Protein AF-K1TGQ2-F1 (afdb_monomer)

Sequence (105 aa):
CRSKSEFIEKAVQFYIDHLTAEDQRSMLPNAMLSAMKSIVAESDNRICRLLFKMAVELAVTMNVVAANSDIDDITLERLKGECVKEVKRLNGNFTFRDANDWQRG

Organism: NCBI:txid408170

Foldseek 3Di:
DPDPVVVVVVVVVVVVVVVVVVVVDDPPVVVVVVVVVVVVVVVVVVVVVVVVVVVVVVVVVVVVCVVVDDDDPVRVVVVVVVVVVVCVVVVNPDDPVNVVVVVVD

Structure (mmCIF, N/CA/C/O backbone):
data_AF-K1TGQ2-F1
#
_entry.id   AF-K1TGQ2-F1
#
loop_
_atom_site.group_PDB
_atom_site.id
_atom_site.type_symbol
_atom_site.label_atom_id
_atom_site.label_alt_id
_atom_site.label_comp_id
_atom_site.label_asym_id
_atom_site.label_entity_id
_atom_site.label_seq_id
_atom_site.pdbx_PDB_ins_code
_atom_site.Cartn_x
_atom_site.Cartn_y
_atom_site.Cartn_z
_atom_site.occupancy
_atom_site.B_iso_or_equiv
_atom_site.auth_seq_id
_atom_site.auth_comp_id
_atom_site.auth_asym_id
_atom_site.auth_atom_id
_atom_site.pdbx_PDB_model_num
ATOM 1 N N . CYS A 1 1 ? -26.114 -1.502 57.953 1.00 71.88 1 CYS A N 1
ATOM 2 C CA . CYS A 1 1 ? -27.441 -0.925 57.660 1.00 71.88 1 CYS A CA 1
ATOM 3 C C . CYS A 1 1 ? -28.042 -0.437 58.969 1.00 71.88 1 CYS A C 1
ATOM 5 O O . CYS A 1 1 ? -27.974 -1.165 59.951 1.00 71.88 1 CYS A O 1
ATOM 7 N N . ARG A 1 2 ? -28.541 0.798 59.006 1.00 81.00 2 ARG A N 1
ATOM 8 C CA . ARG A 1 2 ? -29.093 1.487 60.182 1.00 81.00 2 ARG A CA 1
ATOM 9 C C . ARG A 1 2 ? -30.582 1.195 60.398 1.00 81.00 2 ARG A C 1
ATOM 11 O O . ARG A 1 2 ? -31.107 1.496 61.462 1.00 81.00 2 ARG A O 1
ATOM 18 N N . SER A 1 3 ? -31.258 0.592 59.420 1.00 91.81 3 SER A N 1
ATOM 19 C CA . SER A 1 3 ? -32.647 0.142 59.527 1.00 91.81 3 SER A CA 1
ATOM 20 C C . SER A 1 3 ? -32.885 -1.133 58.712 1.00 91.81 3 SER A C 1
ATOM 22 O O . SER A 1 3 ? -32.095 -1.482 57.829 1.00 91.81 3 SER A O 1
ATOM 24 N N . LYS A 1 4 ? -33.994 -1.828 59.000 1.00 87.06 4 LYS A N 1
ATOM 25 C CA . LYS A 1 4 ? -34.448 -2.981 58.203 1.00 87.06 4 LYS A CA 1
ATOM 26 C C . LYS A 1 4 ? -34.710 -2.587 56.749 1.00 87.06 4 LYS A C 1
ATOM 28 O O . LYS A 1 4 ? -34.352 -3.342 55.855 1.00 87.06 4 LYS A O 1
ATOM 33 N N . SER A 1 5 ? -35.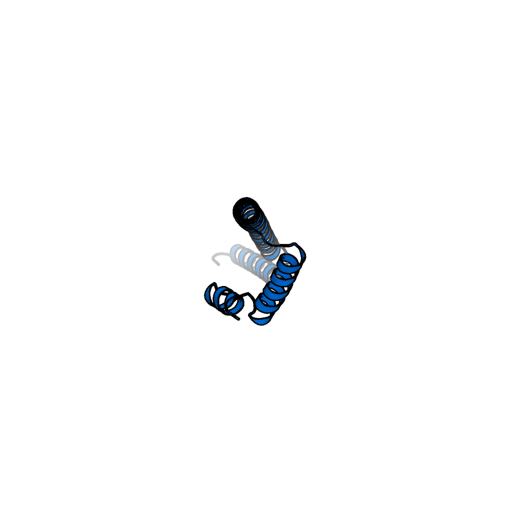256 -1.397 56.516 1.00 91.06 5 SER A N 1
ATOM 34 C CA . SER A 1 5 ? -35.497 -0.884 55.167 1.00 91.06 5 SER A CA 1
ATOM 35 C C . SER A 1 5 ? -34.195 -0.682 54.394 1.00 91.06 5 SER A C 1
ATOM 37 O O . SER A 1 5 ? -34.095 -1.165 53.276 1.00 91.06 5 SER A O 1
ATOM 39 N N . GLU A 1 6 ? -33.162 -0.093 55.012 1.00 82.56 6 GLU A N 1
ATOM 40 C CA . GLU A 1 6 ? -31.850 0.087 54.363 1.00 82.56 6 GLU A CA 1
ATOM 41 C C . GLU A 1 6 ? -31.183 -1.264 54.049 1.00 82.56 6 GLU A C 1
ATOM 43 O O . GLU A 1 6 ? -30.461 -1.406 53.066 1.00 82.56 6 GLU A O 1
ATOM 48 N N . PHE A 1 7 ? -31.411 -2.278 54.888 1.00 93.50 7 PHE A N 1
ATOM 49 C CA . PHE A 1 7 ? -30.928 -3.629 54.615 1.00 93.50 7 PHE A CA 1
ATOM 50 C C . PHE A 1 7 ? -31.639 -4.261 53.414 1.00 93.50 7 PHE A C 1
ATOM 52 O O . PHE A 1 7 ? -30.970 -4.823 52.552 1.00 93.50 7 PHE A O 1
ATOM 59 N N . ILE A 1 8 ? -32.965 -4.133 53.335 1.00 93.44 8 ILE A N 1
ATOM 60 C CA . ILE A 1 8 ? -33.760 -4.655 52.217 1.00 93.44 8 ILE A CA 1
ATOM 61 C C . ILE A 1 8 ? -33.388 -3.941 50.912 1.00 93.44 8 ILE A C 1
ATOM 63 O O . ILE A 1 8 ? -33.159 -4.610 49.912 1.00 93.44 8 ILE A O 1
ATOM 67 N N . GLU A 1 9 ? -33.243 -2.614 50.927 1.00 86.75 9 GLU A N 1
ATOM 68 C CA . GLU A 1 9 ? -32.811 -1.828 49.761 1.00 86.75 9 GLU A CA 1
ATOM 69 C C . GLU A 1 9 ? -31.456 -2.295 49.229 1.00 86.75 9 GLU A C 1
ATOM 71 O O . GLU A 1 9 ? -31.305 -2.573 48.041 1.00 86.75 9 GLU A O 1
ATOM 76 N N . LYS A 1 10 ? -30.477 -2.453 50.126 1.00 82.06 10 LYS A N 1
ATOM 77 C CA . LYS A 1 10 ? -29.139 -2.920 49.750 1.00 82.06 10 LYS A CA 1
ATOM 78 C C . LYS A 1 10 ? -29.144 -4.360 49.243 1.00 82.06 10 LYS A C 1
ATOM 80 O O . LYS A 1 10 ? -28.382 -4.670 48.336 1.00 82.06 10 LYS A O 1
ATOM 85 N N . ALA A 1 11 ? -29.998 -5.222 49.793 1.00 91.62 11 ALA A N 1
ATOM 86 C CA . ALA A 1 11 ? -30.135 -6.602 49.337 1.00 91.62 11 ALA A CA 1
ATOM 87 C C . ALA A 1 11 ? -30.778 -6.692 47.943 1.00 91.62 11 ALA A C 1
ATOM 89 O O . ALA A 1 11 ? -30.320 -7.467 47.108 1.00 91.62 11 ALA A O 1
ATOM 90 N N . VAL A 1 12 ? -31.801 -5.874 47.672 1.00 89.44 12 VAL A N 1
ATOM 91 C CA . VAL A 1 12 ? -32.446 -5.795 46.353 1.00 89.44 12 VAL A CA 1
ATOM 92 C C . VAL A 1 12 ? -31.480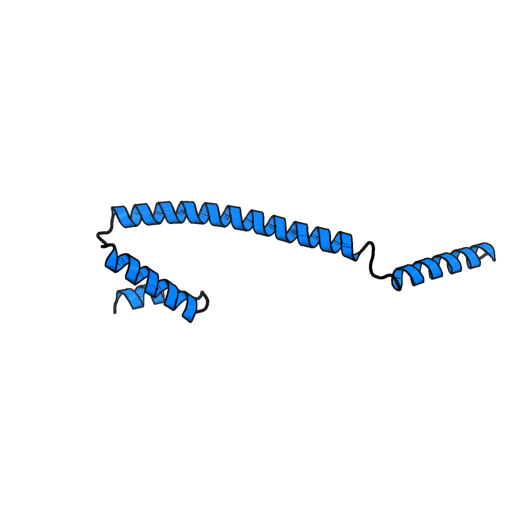 -5.233 45.315 1.00 89.44 12 VAL A C 1
ATOM 94 O O . VAL A 1 12 ? -31.343 -5.824 44.248 1.00 89.44 12 VAL A O 1
ATOM 97 N N . GLN A 1 13 ? -30.762 -4.152 45.638 1.00 79.19 13 GLN A N 1
ATOM 98 C CA . GLN A 1 13 ? -29.762 -3.580 44.736 1.00 79.19 13 GLN A CA 1
ATOM 99 C C . GLN A 1 13 ? -28.657 -4.591 44.420 1.00 79.19 13 GLN A C 1
ATOM 101 O O . GLN A 1 13 ? -28.356 -4.818 43.256 1.00 79.19 13 GLN A O 1
ATOM 106 N N . PHE A 1 14 ? -28.126 -5.273 45.438 1.00 83.44 14 PHE A N 1
ATOM 107 C CA . PHE A 1 14 ? -27.130 -6.323 45.247 1.00 83.44 14 PHE A CA 1
ATOM 108 C C . PHE A 1 14 ? -27.640 -7.460 44.351 1.00 83.44 14 PHE A C 1
ATOM 110 O O . PHE A 1 14 ? -26.886 -7.977 43.536 1.00 83.44 14 PHE A O 1
ATOM 117 N N . TYR A 1 15 ? -28.911 -7.851 44.473 1.00 81.75 15 TYR A N 1
ATOM 118 C CA . TYR A 1 15 ? -29.490 -8.899 43.634 1.00 81.75 15 TYR A CA 1
ATOM 119 C C . TYR A 1 15 ? -29.697 -8.441 42.186 1.00 81.75 15 TYR A C 1
ATOM 121 O O . TYR A 1 15 ? -29.420 -9.202 41.267 1.00 81.75 15 TYR A O 1
ATOM 129 N N . ILE A 1 16 ? -30.111 -7.191 41.965 1.00 80.06 16 ILE A N 1
ATOM 130 C CA . ILE A 1 16 ? -30.183 -6.592 40.624 1.00 80.06 16 ILE A CA 1
ATOM 131 C C . ILE A 1 16 ? -28.788 -6.527 39.999 1.00 80.06 16 ILE A C 1
ATOM 133 O O . ILE A 1 16 ? -28.626 -6.926 38.848 1.00 80.06 16 ILE A O 1
ATOM 137 N N . ASP A 1 17 ? -27.785 -6.085 40.760 1.00 70.44 17 ASP A N 1
ATOM 138 C CA . ASP A 1 17 ? -26.386 -6.017 40.329 1.00 70.44 17 ASP A CA 1
ATOM 139 C C . ASP A 1 17 ? -25.827 -7.420 40.033 1.00 70.44 17 ASP A C 1
ATOM 141 O O . ASP A 1 17 ? -25.097 -7.617 39.068 1.00 70.44 17 ASP A O 1
ATOM 145 N N . HIS A 1 18 ? -26.210 -8.425 40.825 1.00 76.75 18 HIS A N 1
ATOM 146 C CA . HIS A 1 18 ? -25.849 -9.823 40.602 1.00 76.75 18 HIS A CA 1
ATOM 147 C C . HIS A 1 18 ? -26.511 -10.393 39.344 1.00 76.75 18 HIS A C 1
ATOM 149 O O . HIS A 1 18 ? -25.827 -10.997 38.526 1.00 76.75 18 HIS A O 1
ATOM 155 N N . LEU A 1 19 ? -27.807 -10.143 39.139 1.00 74.12 19 LEU A N 1
ATOM 156 C CA . LEU A 1 19 ? -28.536 -10.558 37.939 1.00 74.12 19 LEU A CA 1
ATOM 157 C C . LEU A 1 19 ? -28.017 -9.860 36.680 1.00 74.12 19 LEU A C 1
ATOM 159 O O . LEU A 1 19 ? -27.943 -10.482 35.629 1.00 74.12 19 LEU A O 1
ATOM 163 N N . THR A 1 20 ? -27.626 -8.588 36.771 1.00 67.25 20 THR A N 1
ATOM 164 C CA . THR A 1 20 ? -26.994 -7.861 35.655 1.00 67.25 20 THR A CA 1
ATOM 165 C C . THR A 1 20 ? -25.537 -8.265 35.436 1.00 67.25 20 THR A C 1
ATOM 167 O O . THR A 1 20 ? -25.047 -8.181 34.312 1.00 67.25 20 THR A O 1
ATOM 170 N N . ALA A 1 21 ? -24.842 -8.747 36.468 1.00 66.50 21 ALA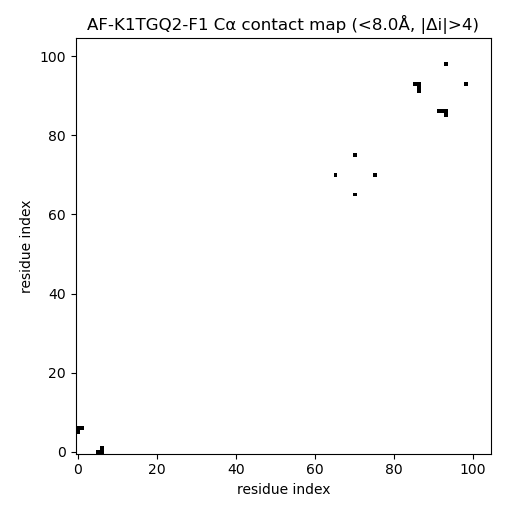 A N 1
ATOM 171 C CA . ALA A 1 21 ? -23.525 -9.364 36.335 1.00 66.50 21 ALA A CA 1
ATOM 172 C C . ALA A 1 21 ? -23.596 -10.791 35.759 1.00 66.50 21 ALA A C 1
ATOM 174 O O . ALA A 1 21 ? -22.686 -11.190 35.032 1.00 66.50 21 ALA A O 1
ATOM 175 N N . GLU A 1 22 ? -24.659 -11.550 36.042 1.00 64.00 22 GLU A N 1
ATOM 176 C CA . GLU A 1 22 ? -24.968 -12.817 35.364 1.00 64.00 22 GLU A CA 1
ATOM 177 C C . GLU A 1 22 ? -25.431 -12.570 33.918 1.00 64.00 22 GLU A C 1
ATOM 179 O O . GLU A 1 22 ? -25.012 -13.277 32.998 1.00 64.00 22 GLU A O 1
ATOM 184 N N . ASP A 1 23 ? -26.202 -11.504 33.683 1.00 60.16 23 ASP A N 1
ATOM 185 C CA . ASP A 1 23 ? -26.610 -11.011 32.364 1.00 60.16 23 ASP A CA 1
ATOM 186 C C . ASP A 1 23 ? -25.561 -10.057 31.762 1.00 60.16 23 ASP A C 1
ATOM 188 O O . ASP A 1 23 ? -25.843 -8.930 31.351 1.00 60.16 23 ASP A O 1
ATOM 192 N N . GLN A 1 24 ? -24.318 -10.540 31.680 1.00 51.91 24 GLN A N 1
ATOM 193 C CA . GLN A 1 24 ? -23.113 -9.885 31.140 1.00 51.91 24 GLN A CA 1
ATOM 194 C C . GLN A 1 24 ? -23.237 -9.281 29.713 1.00 51.91 24 GLN A C 1
ATOM 196 O O . GLN A 1 24 ? -22.235 -8.873 29.122 1.00 51.91 24 GLN A O 1
ATOM 201 N N . ARG A 1 25 ? -24.425 -9.256 29.094 1.00 54.38 25 ARG A N 1
ATOM 202 C CA . ARG A 1 25 ? -24.602 -9.165 27.639 1.00 54.38 25 ARG A CA 1
ATOM 203 C C . ARG A 1 25 ? -25.160 -7.856 27.081 1.00 54.38 25 ARG A C 1
ATOM 205 O O . ARG A 1 25 ? -24.969 -7.636 25.888 1.00 54.38 25 ARG A O 1
ATOM 212 N N . SER A 1 26 ? -25.829 -6.979 27.831 1.00 56.94 26 SER A N 1
ATOM 213 C CA . SER A 1 26 ? -26.759 -6.051 27.149 1.00 56.94 26 SER A CA 1
ATOM 214 C C . SER A 1 26 ? -26.304 -4.594 26.940 1.00 56.94 26 SER A C 1
ATOM 216 O O . SER A 1 26 ? -26.600 -4.047 25.876 1.00 56.94 26 SER A O 1
ATOM 218 N N . MET A 1 27 ? -25.553 -3.944 27.841 1.00 49.53 27 MET A N 1
ATOM 219 C CA . MET A 1 27 ? -25.202 -2.510 27.663 1.00 49.53 27 MET A CA 1
ATOM 220 C C . MET A 1 27 ? -23.708 -2.202 27.513 1.00 49.53 27 MET A C 1
ATOM 222 O O . MET A 1 27 ? -23.327 -1.506 26.569 1.00 49.53 27 MET A O 1
ATOM 226 N N . LEU A 1 28 ? -22.848 -2.737 28.383 1.00 55.94 28 LEU A N 1
ATOM 227 C CA . LEU A 1 28 ? -21.395 -2.530 28.285 1.00 55.94 28 LEU A CA 1
ATOM 228 C C . LEU A 1 28 ? -20.778 -3.110 26.991 1.00 55.94 28 LEU A C 1
ATOM 230 O O . LEU A 1 28 ? -19.974 -2.412 26.369 1.00 55.94 28 LEU A O 1
ATOM 234 N N . PRO A 1 29 ? -21.182 -4.304 26.501 1.00 64.88 29 PRO A N 1
ATOM 235 C CA . PRO A 1 29 ? -20.651 -4.848 25.252 1.00 64.88 29 PRO A CA 1
ATOM 236 C C . PRO A 1 29 ? -21.073 -4.031 24.031 1.00 64.88 29 PRO A C 1
ATOM 238 O O . PRO A 1 29 ? -20.268 -3.815 23.136 1.00 64.88 29 PRO A O 1
ATOM 241 N N . ASN A 1 30 ? -22.312 -3.538 23.984 1.00 64.56 30 ASN A N 1
ATOM 242 C CA . ASN A 1 30 ? -22.842 -2.867 22.794 1.00 64.56 30 ASN A CA 1
ATOM 243 C C . ASN A 1 30 ? -22.243 -1.474 22.582 1.00 64.56 30 ASN A C 1
ATOM 245 O O . ASN A 1 30 ? -21.865 -1.142 21.459 1.00 64.56 30 ASN A O 1
ATOM 249 N N . ALA A 1 31 ? -22.095 -0.680 23.647 1.00 71.31 31 ALA A N 1
ATOM 250 C CA . ALA A 1 31 ? -21.425 0.617 23.559 1.00 71.31 31 ALA A CA 1
ATOM 251 C C . ALA A 1 31 ? -19.941 0.458 23.178 1.00 71.31 31 ALA A C 1
ATOM 253 O O . ALA A 1 31 ? -19.449 1.169 22.302 1.00 71.31 31 ALA A O 1
ATOM 254 N N . MET A 1 32 ? -19.251 -0.528 23.764 1.00 73.12 32 MET A N 1
ATOM 255 C CA . MET A 1 32 ? -17.862 -0.853 23.431 1.00 73.12 32 MET A CA 1
ATOM 256 C C . MET A 1 32 ? -17.716 -1.355 21.987 1.00 73.12 32 MET A C 1
ATOM 258 O O . MET A 1 32 ? -16.871 -0.855 21.250 1.00 73.12 32 MET A O 1
ATOM 262 N N . LEU A 1 33 ? -18.570 -2.281 21.543 1.00 80.00 33 LEU A N 1
ATOM 263 C CA . LEU A 1 33 ? -18.601 -2.776 20.163 1.00 80.00 33 LEU A CA 1
ATOM 264 C C . LEU A 1 33 ? -18.895 -1.652 19.169 1.00 80.00 33 LEU A C 1
ATOM 266 O O . LEU A 1 33 ? -18.281 -1.600 18.106 1.00 80.00 33 LEU A O 1
ATOM 270 N N . SER A 1 34 ? -19.816 -0.743 19.499 1.00 80.12 34 SER A N 1
ATOM 271 C CA . SER A 1 34 ? -20.111 0.420 18.663 1.00 80.12 34 SER A CA 1
ATOM 272 C C . SER A 1 34 ? -18.911 1.359 18.576 1.00 80.12 34 SER A C 1
ATOM 274 O O . SER A 1 34 ? -18.576 1.802 17.482 1.00 80.12 34 SER A O 1
ATOM 276 N N . ALA A 1 35 ? -18.230 1.629 19.693 1.00 85.19 35 ALA A N 1
ATOM 277 C CA . ALA A 1 35 ? -17.011 2.429 19.697 1.00 85.19 35 ALA A CA 1
ATOM 278 C C . ALA A 1 35 ? -15.902 1.767 18.863 1.00 85.19 35 ALA A C 1
ATOM 280 O O . ALA A 1 35 ? -15.281 2.434 18.042 1.00 85.19 35 ALA A O 1
ATOM 281 N N . MET A 1 36 ? -15.706 0.451 18.990 1.00 89.31 36 MET A N 1
ATOM 282 C CA . MET A 1 36 ? -14.746 -0.303 18.174 1.00 89.31 36 MET A CA 1
ATOM 283 C C . MET A 1 36 ? -15.082 -0.231 16.681 1.00 89.31 36 MET A C 1
ATOM 285 O O . MET A 1 36 ? -14.194 0.024 15.871 1.00 89.31 36 MET A O 1
ATOM 289 N N . LYS A 1 37 ? -16.358 -0.395 16.304 1.00 87.75 37 LYS A N 1
ATOM 290 C CA . LYS A 1 37 ? -16.811 -0.228 14.913 1.00 87.75 37 LYS A CA 1
ATOM 291 C C . LYS A 1 37 ? -16.544 1.184 14.399 1.00 87.75 37 LYS A C 1
ATOM 293 O O . LYS A 1 37 ? -16.054 1.326 13.284 1.00 87.75 37 LYS A O 1
ATOM 298 N N . SER A 1 38 ? -16.819 2.208 15.207 1.00 92.38 38 SER A N 1
ATOM 299 C CA . SER A 1 38 ? -16.530 3.600 14.852 1.00 92.38 38 SER A CA 1
ATOM 300 C C . SER A 1 38 ? -15.034 3.847 14.671 1.00 92.38 38 SER A C 1
ATOM 302 O O . SER A 1 38 ? -14.654 4.475 13.691 1.00 92.38 38 SER A O 1
ATOM 304 N N . ILE A 1 39 ? -14.183 3.309 15.551 1.00 94.44 39 ILE A N 1
ATOM 305 C CA . ILE A 1 39 ? -12.720 3.428 15.443 1.00 94.44 39 ILE A CA 1
ATOM 306 C C . ILE A 1 39 ? -12.216 2.772 14.155 1.00 94.44 39 ILE A C 1
ATOM 308 O O . ILE A 1 39 ? -11.427 3.376 13.431 1.00 94.44 39 ILE A O 1
ATOM 312 N N . VAL A 1 40 ? -12.678 1.555 13.845 1.00 96.25 40 VAL A N 1
ATOM 313 C CA . VAL A 1 40 ? -12.302 0.861 12.602 1.00 96.25 40 VAL A CA 1
ATOM 314 C C . VAL A 1 40 ? -12.770 1.659 11.388 1.00 96.25 40 VAL A C 1
ATOM 316 O O . VAL A 1 40 ? -11.969 1.934 10.503 1.00 96.25 40 VAL A O 1
ATOM 319 N N . ALA A 1 41 ? -14.021 2.124 11.378 1.00 95.62 41 ALA A N 1
ATOM 320 C CA . ALA A 1 41 ? -14.548 2.927 10.279 1.00 95.62 41 ALA A CA 1
ATOM 321 C C . ALA A 1 41 ? -13.786 4.252 10.102 1.00 95.62 41 ALA A C 1
ATOM 323 O O . ALA A 1 41 ? -13.518 4.675 8.978 1.00 95.62 41 ALA A O 1
ATOM 324 N N . GLU A 1 42 ? -13.418 4.931 11.189 1.00 96.69 42 GLU A N 1
ATOM 325 C CA . GLU A 1 42 ? -12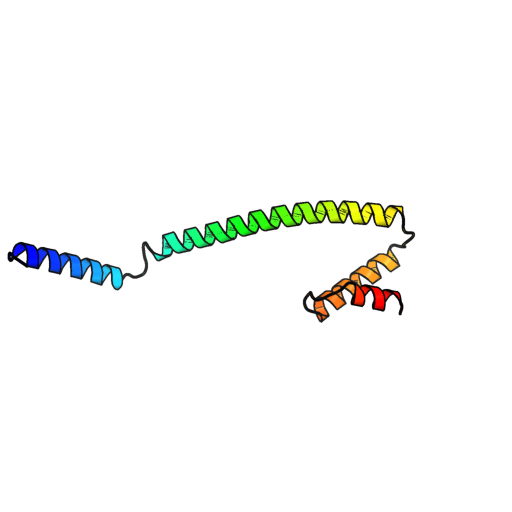.616 6.154 11.129 1.00 96.69 42 GLU A CA 1
ATOM 326 C C . GLU A 1 42 ? -11.198 5.872 10.614 1.00 96.69 42 GLU A C 1
ATOM 328 O O . GLU A 1 42 ? -10.688 6.612 9.764 1.00 96.69 42 GLU A O 1
ATOM 333 N N . SER A 1 43 ? -10.590 4.775 11.073 1.00 96.69 43 SER A N 1
ATOM 334 C CA . SER A 1 43 ? -9.291 4.300 10.601 1.00 96.69 43 SER A CA 1
ATOM 335 C C . SER A 1 43 ? -9.323 3.992 9.106 1.00 96.69 43 SER A C 1
ATOM 337 O O . SER A 1 43 ? -8.490 4.518 8.369 1.00 96.69 43 SER A O 1
ATOM 339 N N . ASP A 1 44 ? -10.308 3.230 8.634 1.00 97.19 44 ASP A N 1
ATOM 340 C CA . ASP A 1 44 ? -10.476 2.892 7.219 1.00 97.19 44 ASP A CA 1
ATOM 341 C C . ASP A 1 44 ? -10.661 4.153 6.377 1.00 97.19 44 ASP A C 1
ATOM 343 O O . ASP A 1 44 ? -9.968 4.347 5.380 1.00 97.19 44 ASP A O 1
ATOM 347 N N . ASN A 1 45 ? -11.506 5.087 6.820 1.00 97.19 45 ASN A N 1
ATOM 348 C CA . ASN A 1 45 ? -11.679 6.374 6.146 1.00 97.19 45 ASN A CA 1
ATOM 349 C C . ASN A 1 45 ? -10.368 7.170 6.071 1.00 97.19 45 ASN A C 1
ATOM 351 O O . ASN A 1 45 ? -10.055 7.780 5.044 1.00 97.19 45 ASN A O 1
ATOM 355 N N . ARG A 1 46 ? -9.582 7.186 7.153 1.00 97.50 46 ARG A N 1
ATOM 356 C CA . ARG A 1 46 ? -8.273 7.845 7.172 1.00 97.50 46 ARG A CA 1
ATOM 357 C C . ARG A 1 46 ? -7.288 7.152 6.229 1.00 97.50 46 ARG A C 1
ATOM 359 O O . ARG A 1 46 ? -6.624 7.853 5.468 1.00 97.50 46 ARG A O 1
ATOM 366 N N . ILE A 1 47 ? -7.212 5.823 6.253 1.00 97.88 47 ILE A N 1
ATOM 367 C CA . ILE A 1 47 ? -6.344 5.021 5.383 1.00 97.88 47 ILE A CA 1
ATOM 368 C C . ILE A 1 47 ? -6.722 5.237 3.918 1.00 97.88 47 ILE A C 1
ATOM 370 O O . ILE A 1 47 ? -5.848 5.584 3.134 1.00 97.88 47 ILE A O 1
ATOM 374 N N . CYS A 1 48 ? -8.002 5.156 3.553 1.00 97.81 48 CYS A N 1
ATOM 375 C CA . CYS A 1 48 ? -8.481 5.410 2.192 1.00 97.81 48 CYS A CA 1
ATOM 376 C C . CYS A 1 48 ? -8.081 6.803 1.688 1.00 97.81 48 CYS A C 1
ATOM 378 O O . CYS A 1 48 ? -7.582 6.938 0.572 1.00 97.81 48 CYS A O 1
ATOM 380 N N . ARG A 1 49 ? -8.223 7.847 2.519 1.00 97.94 49 ARG A N 1
ATOM 381 C CA . ARG A 1 49 ? -7.778 9.205 2.158 1.00 97.94 49 ARG A CA 1
ATOM 382 C C . ARG A 1 49 ? -6.265 9.296 1.955 1.00 97.94 49 ARG A C 1
ATOM 384 O O . ARG A 1 49 ? -5.819 10.011 1.062 1.00 97.94 49 ARG A O 1
ATOM 391 N N . LEU A 1 50 ? -5.475 8.616 2.786 1.00 98.38 50 LEU A N 1
ATOM 392 C CA . LEU A 1 50 ? -4.017 8.589 2.643 1.00 98.38 50 LEU A CA 1
ATOM 393 C C . LEU A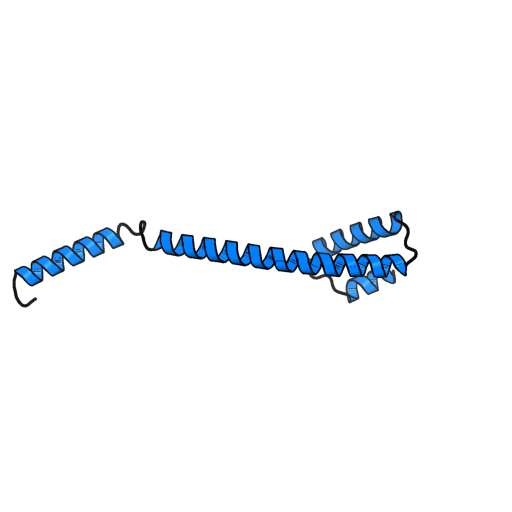 1 50 ? -3.589 7.793 1.406 1.00 98.38 50 LEU A C 1
ATOM 395 O O . LEU A 1 50 ? -2.756 8.281 0.650 1.00 98.38 50 LEU A O 1
ATOM 399 N N . LEU A 1 51 ? -4.199 6.631 1.154 1.00 98.38 51 LEU A N 1
ATOM 400 C CA . LEU A 1 51 ? -3.980 5.828 -0.050 1.00 98.38 51 LEU A CA 1
ATOM 401 C C . LEU A 1 51 ? -4.325 6.612 -1.313 1.00 98.38 51 LEU A C 1
ATOM 403 O O . LEU A 1 51 ? -3.571 6.555 -2.275 1.00 98.38 51 LEU A O 1
ATOM 407 N N . PHE A 1 52 ? -5.408 7.394 -1.301 1.00 98.12 52 PHE A N 1
ATOM 408 C CA . PHE A 1 52 ? -5.751 8.267 -2.420 1.00 98.12 52 PHE A CA 1
ATOM 409 C C . PHE A 1 52 ? -4.663 9.315 -2.683 1.00 98.12 52 PHE A C 1
ATOM 411 O O . PHE A 1 52 ? -4.202 9.443 -3.813 1.00 98.12 52 PHE A O 1
ATOM 418 N N . LYS A 1 53 ? -4.199 10.029 -1.647 1.00 98.31 53 LYS A N 1
ATOM 419 C CA . LYS A 1 53 ? -3.102 11.005 -1.792 1.00 98.31 53 LYS A CA 1
ATOM 420 C C . LYS A 1 53 ? -1.825 10.342 -2.310 1.00 98.31 53 LYS A C 1
ATOM 422 O O . LYS A 1 53 ? -1.215 10.850 -3.239 1.00 98.31 53 LYS A O 1
ATOM 427 N N . MET A 1 54 ? -1.469 9.180 -1.764 1.00 98.50 54 MET A N 1
ATOM 428 C CA . MET A 1 54 ? -0.323 8.398 -2.233 1.00 98.50 54 MET A CA 1
ATOM 429 C C . MET A 1 54 ? -0.483 7.945 -3.687 1.00 98.50 54 MET A C 1
ATOM 431 O O . MET A 1 54 ? 0.485 7.986 -4.436 1.00 98.50 54 MET A O 1
ATOM 435 N N . ALA A 1 55 ? -1.686 7.543 -4.107 1.00 98.12 55 ALA A N 1
ATOM 436 C CA . ALA A 1 55 ? -1.962 7.153 -5.487 1.00 98.12 55 ALA A CA 1
ATOM 437 C C . ALA A 1 55 ? -1.818 8.336 -6.453 1.00 98.12 55 ALA A C 1
ATOM 439 O O . ALA A 1 55 ? -1.282 8.156 -7.543 1.00 98.12 55 ALA A O 1
ATOM 440 N N . VAL A 1 56 ? -2.244 9.539 -6.050 1.00 98.44 56 VAL A N 1
ATOM 441 C CA . VAL A 1 56 ? -2.045 10.768 -6.835 1.00 98.44 56 VAL A CA 1
ATOM 442 C C . VAL A 1 56 ? -0.555 11.063 -7.002 1.00 98.44 56 VAL A C 1
ATOM 444 O O . VAL A 1 56 ? -0.094 11.200 -8.132 1.00 98.44 56 VAL A O 1
ATOM 447 N N . GLU A 1 57 ? 0.212 11.088 -5.911 1.00 98.38 57 GLU A N 1
ATOM 448 C CA . GLU A 1 57 ? 1.659 11.344 -5.978 1.00 98.38 57 GLU A CA 1
ATOM 449 C C . GLU A 1 57 ? 2.402 10.260 -6.781 1.00 98.38 57 GLU A C 1
ATOM 451 O O . GLU A 1 57 ? 3.285 10.565 -7.587 1.00 98.38 57 GLU A O 1
ATOM 456 N N . LEU A 1 58 ? 2.011 8.987 -6.635 1.00 97.69 58 LEU A N 1
ATOM 457 C CA . LEU A 1 58 ? 2.562 7.885 -7.425 1.00 97.69 58 LEU A CA 1
ATOM 458 C C . LEU A 1 58 ? 2.223 8.037 -8.912 1.00 97.69 58 LEU A C 1
ATOM 460 O O . LEU A 1 58 ? 3.092 7.822 -9.749 1.00 97.69 58 LEU A O 1
ATOM 464 N N . ALA A 1 59 ? 0.999 8.439 -9.260 1.00 97.56 59 ALA A N 1
ATOM 465 C CA . ALA A 1 59 ? 0.606 8.679 -10.647 1.00 97.56 59 ALA A CA 1
ATOM 466 C C . ALA A 1 59 ? 1.403 9.828 -11.276 1.00 97.56 59 ALA A C 1
ATOM 468 O O . ALA A 1 59 ? 1.891 9.684 -12.398 1.00 97.56 59 ALA A O 1
ATOM 469 N N . VAL A 1 60 ? 1.592 10.934 -10.551 1.00 98.25 60 VAL A N 1
ATOM 470 C CA . VAL A 1 60 ? 2.452 12.043 -10.994 1.00 98.25 60 VAL A CA 1
ATOM 471 C C . VAL A 1 60 ? 3.886 11.552 -11.201 1.00 98.25 60 VAL A C 1
ATOM 473 O O . VAL A 1 60 ? 4.460 11.776 -12.264 1.00 98.25 60 VAL A O 1
ATOM 476 N N . THR A 1 61 ? 4.436 10.807 -10.240 1.00 97.00 61 THR A N 1
ATOM 477 C CA . THR A 1 61 ? 5.791 10.239 -10.331 1.00 97.00 61 THR A CA 1
ATOM 478 C C . THR A 1 61 ? 5.936 9.306 -11.535 1.00 97.00 61 THR A C 1
ATOM 480 O O . THR A 1 61 ? 6.896 9.434 -12.290 1.00 97.00 61 THR A O 1
ATOM 483 N N . MET A 1 62 ? 4.970 8.409 -11.764 1.00 94.38 62 MET A N 1
ATOM 484 C CA . MET A 1 62 ? 4.965 7.506 -12.920 1.00 94.38 62 MET A CA 1
ATOM 485 C C . MET A 1 62 ? 4.947 8.280 -14.243 1.00 94.38 62 MET A C 1
ATOM 487 O O . MET A 1 62 ? 5.696 7.930 -15.148 1.00 94.38 62 MET A O 1
ATOM 491 N N . ASN A 1 63 ? 4.156 9.356 -14.349 1.00 95.44 63 ASN A N 1
ATOM 492 C CA . ASN A 1 63 ? 4.124 10.199 -15.550 1.00 95.44 63 ASN A CA 1
ATOM 493 C C . ASN A 1 63 ? 5.454 10.926 -15.782 1.00 95.44 63 ASN A C 1
ATOM 495 O O . ASN A 1 63 ? 5.929 10.981 -16.912 1.00 95.44 63 ASN A O 1
ATOM 499 N N . VAL A 1 64 ? 6.080 11.452 -14.725 1.00 97.00 64 VAL A N 1
ATOM 500 C CA . VAL A 1 64 ? 7.402 12.088 -14.826 1.00 97.00 64 VAL A CA 1
ATOM 501 C C . VAL A 1 64 ? 8.458 11.077 -15.275 1.00 97.00 64 VAL A C 1
ATOM 503 O O . VAL A 1 64 ? 9.241 11.384 -16.170 1.00 97.00 64 VAL A O 1
ATOM 506 N N . VAL A 1 65 ? 8.471 9.868 -14.705 1.00 93.50 65 VAL A N 1
ATOM 507 C CA . VAL A 1 65 ? 9.412 8.808 -15.103 1.00 93.50 65 VAL A CA 1
ATOM 508 C C . VAL A 1 65 ? 9.175 8.391 -16.552 1.00 93.50 65 VAL A C 1
ATOM 510 O O . VAL A 1 65 ? 10.134 8.361 -17.317 1.00 93.50 65 VAL A O 1
ATOM 513 N N . ALA A 1 66 ? 7.926 8.139 -16.951 1.00 91.75 66 ALA A N 1
ATOM 514 C CA . ALA A 1 66 ? 7.576 7.750 -18.317 1.00 91.75 66 ALA A CA 1
ATOM 515 C C . ALA A 1 66 ? 7.948 8.829 -19.346 1.00 91.75 66 ALA A C 1
ATOM 517 O O . ALA A 1 66 ? 8.452 8.510 -20.414 1.00 91.75 66 ALA A O 1
ATOM 518 N N . ALA A 1 67 ? 7.780 10.112 -19.012 1.00 94.12 67 ALA A N 1
ATOM 519 C CA . ALA A 1 67 ? 8.179 11.210 -19.893 1.00 94.12 67 ALA A CA 1
ATOM 520 C C . ALA A 1 67 ? 9.704 11.316 -20.101 1.00 94.12 67 ALA A C 1
ATOM 522 O O . ALA A 1 67 ? 10.141 11.944 -21.061 1.00 94.12 67 ALA A O 1
ATOM 523 N N . ASN A 1 68 ? 10.509 10.734 -19.205 1.00 94.25 68 ASN A N 1
ATOM 524 C CA . ASN A 1 68 ? 11.975 10.810 -19.229 1.00 94.25 68 ASN A CA 1
ATOM 525 C C . ASN A 1 68 ? 12.659 9.457 -19.491 1.00 94.25 68 ASN A C 1
ATOM 527 O O . ASN A 1 68 ? 13.887 9.395 -19.509 1.00 94.25 68 ASN A O 1
ATOM 531 N N . SER A 1 69 ? 11.892 8.379 -19.663 1.00 89.44 69 SER A N 1
ATOM 532 C CA . SER A 1 69 ? 12.411 7.014 -19.795 1.00 89.44 69 SER A CA 1
ATOM 533 C C . SER A 1 69 ? 11.872 6.373 -21.065 1.00 89.44 69 SER A C 1
ATOM 535 O O . SER A 1 69 ? 10.674 6.427 -21.316 1.00 89.44 69 SER A O 1
ATOM 537 N N . ASP A 1 70 ? 12.745 5.726 -21.831 1.00 88.69 70 ASP A N 1
ATOM 538 C CA . ASP A 1 70 ? 12.360 4.948 -23.011 1.00 88.69 70 ASP A CA 1
ATOM 539 C C . ASP A 1 70 ? 12.276 3.465 -22.619 1.00 88.69 70 ASP A C 1
ATOM 541 O O . ASP A 1 70 ? 13.262 2.729 -22.672 1.00 88.69 70 ASP A O 1
ATOM 545 N N . ILE A 1 71 ? 11.118 3.064 -22.084 1.00 87.81 71 ILE A N 1
ATOM 546 C CA . ILE A 1 71 ? 10.836 1.692 -21.641 1.00 87.81 71 ILE A CA 1
ATOM 547 C C . ILE A 1 71 ? 9.662 1.168 -22.464 1.00 87.81 71 ILE A C 1
ATOM 549 O O . ILE A 1 71 ? 8.594 1.776 -22.470 1.00 87.81 71 ILE A O 1
ATOM 553 N N . ASP A 1 72 ? 9.844 0.025 -23.122 1.00 91.62 72 ASP A N 1
ATOM 554 C CA . ASP A 1 72 ? 8.772 -0.636 -23.860 1.00 91.62 72 ASP A CA 1
ATOM 555 C C . ASP A 1 72 ? 7.787 -1.371 -22.929 1.00 91.62 72 ASP A C 1
ATOM 557 O O . ASP A 1 72 ? 8.138 -1.8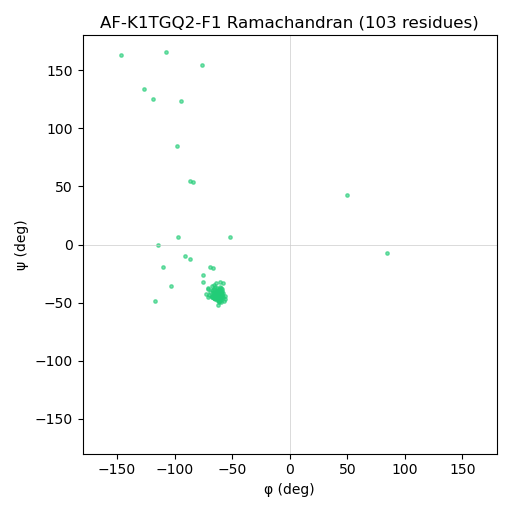25 -21.833 1.00 91.62 72 ASP A O 1
ATOM 561 N N . ASP A 1 73 ? 6.548 -1.538 -23.395 1.00 90.38 73 ASP A N 1
ATOM 562 C CA . ASP A 1 73 ? 5.460 -2.149 -22.621 1.00 90.38 73 ASP A CA 1
ATOM 563 C C . ASP A 1 73 ? 5.775 -3.580 -22.147 1.00 90.38 73 ASP A C 1
ATOM 565 O O . ASP A 1 73 ? 5.352 -3.984 -21.060 1.00 90.38 73 ASP A O 1
ATOM 569 N N . ILE A 1 74 ? 6.537 -4.359 -22.927 1.00 92.88 74 ILE A N 1
ATOM 570 C CA . ILE A 1 74 ? 6.880 -5.748 -22.583 1.00 92.88 74 ILE A CA 1
ATOM 571 C C . ILE A 1 74 ? 7.859 -5.754 -21.409 1.00 92.88 74 ILE A C 1
ATOM 573 O O . ILE A 1 74 ? 7.680 -6.507 -20.444 1.00 92.88 74 ILE A O 1
ATOM 577 N N . THR A 1 75 ? 8.880 -4.899 -21.463 1.00 90.44 75 THR A N 1
ATOM 578 C CA . THR A 1 75 ? 9.840 -4.728 -20.368 1.00 90.44 75 THR A CA 1
ATOM 579 C C . THR A 1 75 ? 9.150 -4.232 -19.101 1.00 90.44 75 THR A C 1
ATOM 581 O O . THR A 1 75 ? 9.430 -4.754 -18.015 1.00 90.44 75 THR A O 1
ATOM 584 N N . LEU A 1 76 ? 8.216 -3.284 -19.224 1.00 91.44 76 LEU A N 1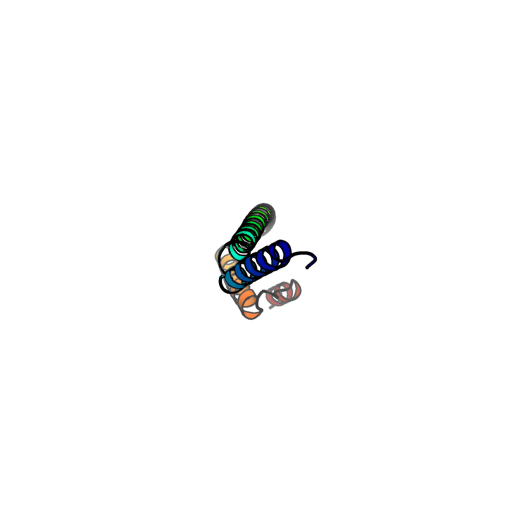
ATOM 585 C CA . LEU A 1 76 ? 7.473 -2.742 -18.088 1.00 91.44 76 LEU A CA 1
ATOM 586 C C . LEU A 1 76 ? 6.582 -3.799 -17.414 1.00 91.44 76 LEU A C 1
ATOM 588 O O . LEU A 1 76 ? 6.612 -3.939 -16.188 1.00 91.44 76 LEU A O 1
ATOM 592 N N . GLU A 1 77 ? 5.828 -4.584 -18.188 1.00 93.62 77 GLU A N 1
ATOM 593 C CA . GLU A 1 77 ? 4.956 -5.625 -17.627 1.00 93.62 77 GLU A CA 1
ATOM 594 C C . GLU A 1 77 ? 5.774 -6.761 -16.993 1.00 93.62 77 GLU A C 1
ATOM 596 O O . GLU A 1 77 ? 5.422 -7.270 -15.923 1.00 93.62 77 GLU A O 1
ATOM 601 N N . ARG A 1 78 ? 6.929 -7.108 -17.583 1.00 91.62 78 ARG A N 1
ATOM 602 C CA . ARG A 1 78 ? 7.873 -8.055 -16.974 1.00 91.62 78 ARG A CA 1
ATOM 603 C C . ARG A 1 78 ? 8.392 -7.540 -15.633 1.00 91.62 78 ARG A C 1
ATOM 605 O O . ARG A 1 78 ? 8.349 -8.282 -14.653 1.00 91.62 78 ARG A O 1
ATOM 612 N N . LEU A 1 79 ? 8.846 -6.284 -15.573 1.00 91.56 79 LEU A N 1
ATOM 613 C CA . LEU A 1 79 ? 9.322 -5.656 -14.336 1.00 91.56 79 LEU A CA 1
ATOM 614 C C . LEU A 1 79 ? 8.243 -5.707 -13.248 1.00 91.56 79 LEU A C 1
ATOM 616 O O . LEU A 1 79 ? 8.512 -6.129 -12.126 1.00 91.56 79 LEU A O 1
ATOM 620 N N . LYS A 1 80 ? 7.002 -5.350 -13.591 1.00 92.69 80 LYS A N 1
ATOM 621 C CA . LYS A 1 80 ? 5.866 -5.419 -12.666 1.00 92.69 80 LYS A CA 1
ATOM 622 C C . LYS A 1 80 ? 5.639 -6.838 -12.141 1.00 92.69 80 LYS A C 1
ATOM 624 O O . LYS A 1 80 ? 5.443 -7.016 -10.938 1.00 92.69 80 LYS A O 1
ATOM 629 N N . GLY A 1 81 ? 5.687 -7.843 -13.015 1.00 94.31 81 GLY A N 1
ATOM 630 C CA . GLY A 1 81 ? 5.577 -9.250 -12.634 1.00 94.31 81 GLY A CA 1
ATOM 631 C C . GLY A 1 81 ? 6.654 -9.681 -11.634 1.00 94.31 81 GLY A C 1
ATOM 632 O O . GLY A 1 81 ? 6.333 -10.315 -10.626 1.00 94.31 81 GLY A O 1
ATOM 633 N N . GLU A 1 82 ? 7.910 -9.297 -11.869 1.00 91.31 82 GLU A N 1
ATOM 634 C CA . GLU A 1 82 ? 9.028 -9.600 -10.967 1.00 91.31 82 GLU A CA 1
ATOM 635 C C . GLU A 1 82 ? 8.909 -8.864 -9.627 1.00 91.31 82 GLU A C 1
ATOM 637 O O . GLU A 1 82 ? 9.021 -9.493 -8.575 1.00 91.31 82 GLU A O 1
ATOM 642 N N . CYS A 1 83 ? 8.556 -7.575 -9.629 1.00 93.38 83 CYS A N 1
ATOM 643 C CA . CYS A 1 83 ? 8.302 -6.835 -8.391 1.00 93.38 83 CYS A CA 1
ATOM 644 C C . CYS A 1 83 ? 7.186 -7.482 -7.555 1.00 93.38 83 CYS A C 1
ATOM 646 O O . CYS A 1 83 ? 7.324 -7.612 -6.340 1.00 93.38 83 CYS A O 1
ATOM 648 N N . VAL A 1 84 ? 6.092 -7.940 -8.179 1.00 95.25 84 VAL A N 1
ATOM 649 C CA . VAL A 1 84 ? 5.011 -8.645 -7.464 1.00 95.25 84 VAL A CA 1
ATOM 650 C C . VAL A 1 84 ? 5.511 -9.948 -6.839 1.00 95.25 84 VAL A C 1
ATOM 652 O O . VAL A 1 84 ? 5.141 -10.255 -5.703 1.00 95.25 84 VAL A O 1
ATOM 655 N N . LYS A 1 85 ? 6.328 -10.728 -7.557 1.00 93.81 85 LYS A N 1
ATOM 656 C CA . LYS A 1 85 ? 6.911 -11.969 -7.026 1.00 93.81 85 LYS A CA 1
ATOM 657 C C . LYS A 1 85 ? 7.817 -11.685 -5.834 1.00 93.81 85 LYS A C 1
ATOM 659 O O . LYS A 1 85 ? 7.652 -12.331 -4.802 1.00 93.81 85 LYS A O 1
ATOM 664 N N . GLU A 1 86 ? 8.703 -10.702 -5.943 1.00 91.88 86 GLU A N 1
ATOM 665 C CA . GLU A 1 86 ? 9.657 -10.365 -4.886 1.00 91.88 86 GLU A CA 1
ATOM 666 C C . GLU A 1 86 ? 8.979 -9.794 -3.644 1.00 91.88 86 GLU A C 1
ATOM 668 O O . GLU A 1 86 ? 9.240 -10.249 -2.533 1.00 91.88 86 GLU A O 1
ATOM 673 N N . VAL A 1 87 ? 8.019 -8.883 -3.813 1.00 95.00 87 VAL A N 1
ATOM 674 C CA . VAL A 1 87 ? 7.230 -8.349 -2.693 1.00 95.00 87 VAL A CA 1
ATOM 675 C C . VAL A 1 87 ? 6.484 -9.471 -1.968 1.00 95.00 87 VAL A C 1
ATOM 677 O O . VAL A 1 87 ? 6.457 -9.488 -0.737 1.00 95.00 87 VAL A O 1
ATOM 680 N N . LYS A 1 88 ? 5.916 -10.441 -2.700 1.00 94.69 88 LYS A N 1
ATOM 681 C CA . LYS A 1 88 ? 5.288 -11.627 -2.095 1.00 94.69 88 LYS A CA 1
ATOM 682 C C . LYS 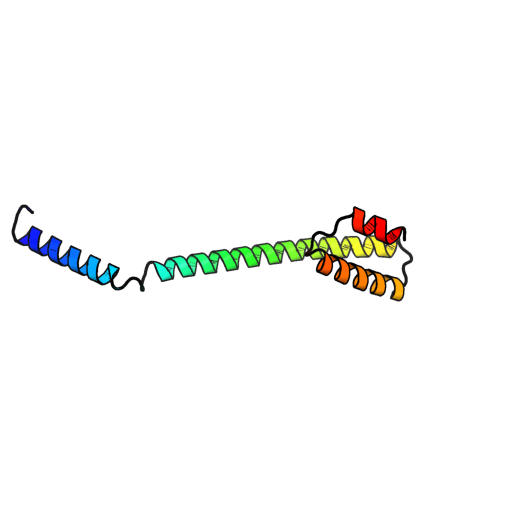A 1 88 ? 6.309 -12.511 -1.381 1.00 94.69 88 LYS A C 1
ATOM 684 O O . LYS A 1 88 ? 6.064 -12.917 -0.251 1.00 94.69 88 LYS A O 1
ATOM 689 N N . ARG A 1 89 ? 7.450 -12.793 -2.016 1.00 94.06 89 ARG A N 1
ATOM 690 C CA . ARG A 1 89 ? 8.529 -13.626 -1.460 1.00 94.06 89 ARG A CA 1
ATOM 691 C C . ARG A 1 89 ? 9.095 -13.037 -0.166 1.00 94.06 89 ARG A C 1
ATOM 693 O O . ARG A 1 89 ? 9.423 -13.785 0.749 1.00 94.06 89 ARG A O 1
ATOM 700 N N . LEU A 1 90 ? 9.185 -11.711 -0.090 1.00 93.19 90 LEU A N 1
ATOM 701 C CA . LEU A 1 90 ? 9.757 -10.962 1.031 1.00 93.19 90 LEU A CA 1
ATOM 702 C C . LEU A 1 90 ? 8.708 -10.453 2.033 1.00 93.19 90 LEU A C 1
ATOM 704 O O . LEU A 1 90 ? 9.058 -9.704 2.943 1.00 93.19 90 LEU A O 1
ATOM 708 N N . ASN A 1 91 ? 7.430 -10.830 1.886 1.00 92.94 91 ASN A N 1
ATOM 709 C CA . ASN A 1 91 ? 6.321 -10.350 2.723 1.00 92.94 91 ASN A CA 1
ATOM 710 C C . ASN A 1 91 ? 6.282 -8.816 2.865 1.00 92.94 91 ASN A C 1
ATOM 712 O O . ASN A 1 91 ? 6.081 -8.277 3.952 1.00 92.94 91 ASN A O 1
ATOM 716 N N . GLY A 1 92 ? 6.505 -8.103 1.762 1.00 91.12 92 GLY A N 1
ATOM 717 C CA . GLY A 1 92 ? 6.509 -6.640 1.735 1.00 91.12 92 GLY A CA 1
ATOM 718 C C . GLY A 1 92 ? 7.831 -5.982 2.126 1.00 91.12 92 GLY A C 1
ATOM 719 O O . GLY A 1 92 ? 7.958 -4.774 1.945 1.00 91.12 92 GLY A O 1
ATOM 720 N N . ASN A 1 93 ? 8.831 -6.732 2.596 1.00 93.31 93 ASN A N 1
ATOM 721 C CA . ASN A 1 93 ? 10.137 -6.184 2.969 1.00 93.31 93 ASN A CA 1
ATOM 722 C C . ASN A 1 93 ? 11.076 -6.044 1.756 1.00 93.31 93 ASN A C 1
ATOM 724 O O . ASN A 1 93 ? 12.170 -6.599 1.737 1.00 93.31 93 ASN A O 1
ATOM 728 N N . PHE A 1 94 ? 10.605 -5.351 0.718 1.00 92.50 94 PHE A N 1
ATOM 729 C CA . PHE A 1 94 ? 11.366 -5.069 -0.497 1.00 92.50 94 PHE A CA 1
ATOM 730 C C . PHE A 1 94 ? 12.035 -3.699 -0.380 1.00 92.50 94 PHE A C 1
ATOM 732 O O . PHE A 1 94 ? 11.370 -2.687 -0.148 1.00 92.50 94 PHE A O 1
ATOM 739 N N . THR A 1 95 ? 13.355 -3.661 -0.524 1.00 93.25 95 THR A N 1
ATOM 740 C CA . THR A 1 95 ? 14.161 -2.455 -0.330 1.00 93.25 95 THR A CA 1
ATOM 741 C C . THR A 1 95 ? 14.683 -1.901 -1.652 1.00 93.25 95 THR A C 1
ATOM 743 O O . THR A 1 95 ? 14.713 -2.569 -2.684 1.00 93.25 95 THR A O 1
ATOM 746 N N . PHE A 1 96 ? 15.171 -0.659 -1.620 1.00 91.38 96 PHE A N 1
ATOM 747 C CA . PHE A 1 96 ? 15.848 -0.068 -2.775 1.00 91.38 96 PHE A CA 1
ATOM 748 C C . PHE A 1 96 ? 17.098 -0.859 -3.195 1.00 91.38 96 PHE A C 1
ATOM 750 O O . PHE A 1 96 ? 17.417 -0.914 -4.379 1.00 91.38 96 PHE A O 1
ATOM 757 N N . ARG A 1 97 ? 17.801 -1.484 -2.238 1.00 92.00 97 ARG A N 1
ATOM 758 C CA . ARG A 1 97 ? 18.959 -2.334 -2.540 1.00 92.00 97 ARG A CA 1
ATOM 759 C C . ARG A 1 97 ? 18.535 -3.529 -3.387 1.00 92.00 97 ARG A C 1
ATOM 761 O O . ARG A 1 97 ? 19.158 -3.760 -4.412 1.00 92.00 97 ARG A O 1
ATOM 768 N N . ASP A 1 98 ? 17.443 -4.194 -3.015 1.00 91.25 98 ASP A N 1
ATOM 769 C CA . ASP A 1 98 ? 16.909 -5.336 -3.767 1.00 91.25 98 ASP A CA 1
ATOM 770 C C . ASP A 1 98 ? 16.541 -4.932 -5.203 1.00 91.25 98 ASP A C 1
ATOM 772 O O . ASP A 1 98 ? 16.873 -5.629 -6.160 1.00 91.25 98 ASP A O 1
ATOM 776 N N . ALA A 1 99 ? 15.922 -3.758 -5.372 1.00 91.25 99 ALA A N 1
ATOM 777 C CA . ALA A 1 99 ? 15.627 -3.207 -6.693 1.00 91.25 99 ALA A CA 1
ATOM 778 C C . ALA A 1 99 ? 16.898 -2.902 -7.505 1.00 91.25 99 ALA A C 1
ATOM 780 O O . ALA A 1 99 ? 16.965 -3.212 -8.692 1.00 91.25 99 ALA A O 1
ATOM 781 N N . ASN A 1 100 ? 17.909 -2.293 -6.881 1.00 91.19 100 ASN A N 1
ATOM 782 C CA . ASN A 1 100 ? 19.167 -1.954 -7.543 1.00 91.19 100 ASN A CA 1
ATOM 783 C C . ASN A 1 100 ? 19.970 -3.200 -7.943 1.00 91.19 100 ASN A C 1
ATOM 785 O O . ASN A 1 100 ? 20.569 -3.213 -9.016 1.00 91.19 100 ASN A O 1
ATOM 789 N N . ASP A 1 101 ? 19.983 -4.227 -7.096 1.00 89.44 101 ASP A N 1
ATOM 790 C CA . ASP A 1 101 ? 20.659 -5.489 -7.383 1.00 89.44 101 ASP A CA 1
ATOM 791 C C . ASP A 1 101 ? 19.975 -6.192 -8.567 1.00 89.44 101 ASP A C 1
ATOM 793 O O . ASP A 1 101 ? 20.655 -6.600 -9.503 1.00 89.44 101 ASP A O 1
ATOM 797 N N . TRP A 1 102 ? 18.636 -6.193 -8.619 1.00 84.69 102 TRP A N 1
ATOM 798 C CA . TRP A 1 102 ? 17.882 -6.717 -9.767 1.00 84.69 102 TRP A CA 1
ATOM 799 C C . TRP A 1 102 ? 18.213 -6.001 -11.086 1.00 84.69 102 TRP A C 1
ATOM 801 O O . TRP A 1 102 ? 18.379 -6.647 -12.117 1.00 84.69 102 TRP A O 1
ATO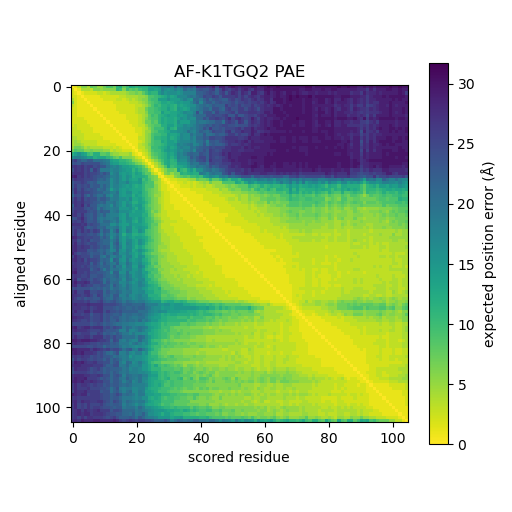M 811 N N . GLN A 1 103 ? 18.342 -4.670 -11.073 1.00 83.50 103 GLN A N 1
ATOM 812 C CA . GLN A 1 103 ? 18.657 -3.893 -12.284 1.00 83.50 103 GLN A CA 1
ATOM 813 C C . GLN A 1 103 ? 20.084 -4.125 -12.802 1.00 83.50 103 GLN A C 1
ATOM 815 O O . GLN A 1 103 ? 20.379 -3.814 -13.956 1.00 83.50 103 GLN A O 1
ATOM 820 N N . ARG A 1 104 ? 20.987 -4.632 -11.957 1.00 86.88 104 ARG A N 1
ATOM 821 C CA . ARG A 1 104 ? 22.392 -4.877 -12.309 1.00 86.88 104 ARG A CA 1
ATOM 822 C C . ARG A 1 104 ? 22.657 -6.280 -12.861 1.00 86.88 104 ARG A C 1
ATOM 824 O O . ARG A 1 104 ? 23.733 -6.470 -13.428 1.00 86.88 104 ARG A O 1
ATOM 831 N N . GLY A 1 105 ? 21.676 -7.184 -12.775 1.00 75.38 105 GLY A N 1
ATOM 832 C CA . GLY A 1 105 ? 21.793 -8.584 -13.197 1.00 75.38 105 GLY A CA 1
ATOM 833 C C . GLY A 1 105 ? 22.308 -9.489 -12.091 1.00 75.38 105 GLY A C 1
ATOM 834 O O . GLY A 1 105 ? 23.406 -9.209 -11.561 1.00 75.38 105 GLY A O 1
#

Mean predicted aligned error: 11.98 Å

Radius of gyration: 30.27 Å; Cα contacts (8 Å, |Δi|>4): 10; chains: 1; bounding box: 58×26×84 Å

pLDDT: mean 87.38, std 11.71, range [49.53, 98.5]

Solvent-accessible surface area (backbone atoms only — not comparable to full-atom values): 6026 Å² total; per-residue (Å²): 116,97,44,72,65,54,43,51,52,52,50,51,50,50,49,52,53,46,54,49,59,71,51,71,66,74,60,73,53,51,57,51,50,50,50,52,51,49,51,51,54,52,50,50,53,52,48,54,54,50,51,50,54,50,50,52,55,48,51,53,50,50,51,56,48,54,77,75,47,96,74,55,70,67,62,52,54,50,50,52,54,50,52,53,51,48,31,61,76,46,74,64,71,67,50,72,64,60,54,53,50,62,77,69,106

Secondary structure (DSSP, 8-state):
--SHHHHHHHHHHHHHHHHHHHSTTSSHHHHHHHHHHHHHHHHHHHHHHHHHHHHHHHHHHHHHHHHH----HHHHHHHHHHHHHHHHHTTT---HHHHHHHHH-